Protein AF-A0A2V5NHL4-F1 (afdb_monomer_lite)

pLDDT: mean 95.33, std 2.33, range [84.38, 98.19]

Structure (mmCIF, N/CA/C/O backbone):
data_AF-A0A2V5NHL4-F1
#
_entry.id   AF-A0A2V5NHL4-F1
#
loop_
_atom_site.group_PDB
_atom_site.id
_atom_site.type_symbol
_atom_site.label_atom_id
_atom_site.label_alt_id
_atom_site.label_comp_id
_atom_site.label_asym_id
_atom_site.label_entity_id
_atom_site.label_seq_id
_atom_site.pdbx_PDB_ins_code
_atom_site.Cartn_x
_atom_site.Cartn_y
_atom_site.Cartn_z
_atom_site.occupancy
_atom_site.B_iso_or_equiv
_atom_site.auth_seq_id
_atom_site.auth_comp_id
_atom_site.auth_asym_id
_atom_site.auth_atom_id
_atom_site.pdbx_PDB_model_num
ATOM 1 N N . LEU A 1 1 ? -17.586 3.646 12.014 1.00 84.38 1 LEU A N 1
ATOM 2 C CA . LEU A 1 1 ? -16.982 2.570 11.201 1.00 84.38 1 LEU A CA 1
ATOM 3 C C . LEU A 1 1 ? -15.685 2.075 11.845 1.00 84.38 1 LEU A C 1
ATOM 5 O O . LEU A 1 1 ? -15.719 1.029 12.466 1.00 84.38 1 LEU A O 1
ATOM 9 N N . TYR A 1 2 ? -14.602 2.861 11.831 1.00 94.31 2 TYR A N 1
ATOM 10 C CA . TYR A 1 2 ? -13.276 2.446 12.325 1.00 94.31 2 TYR A CA 1
ATOM 11 C C . TYR A 1 2 ? -13.189 2.058 13.816 1.00 94.31 2 TYR A C 1
ATOM 13 O O . TYR A 1 2 ? -12.280 1.354 14.203 1.00 94.31 2 TYR A O 1
ATOM 21 N N . THR A 1 3 ? -14.127 2.465 14.674 1.00 95.31 3 THR A N 1
ATOM 22 C CA . THR A 1 3 ? -14.174 2.042 16.095 1.00 95.31 3 THR A CA 1
ATOM 23 C C . THR A 1 3 ? -15.248 0.991 16.385 1.00 95.31 3 THR A C 1
ATOM 25 O O . THR A 1 3 ? -15.493 0.645 17.536 1.00 95.31 3 THR A O 1
ATOM 28 N N . ARG A 1 4 ? -15.952 0.528 15.347 1.00 96.50 4 ARG A N 1
ATOM 29 C CA . ARG A 1 4 ? -17.074 -0.420 15.442 1.00 96.50 4 ARG A CA 1
ATOM 30 C C . ARG A 1 4 ? -16.787 -1.751 14.744 1.00 96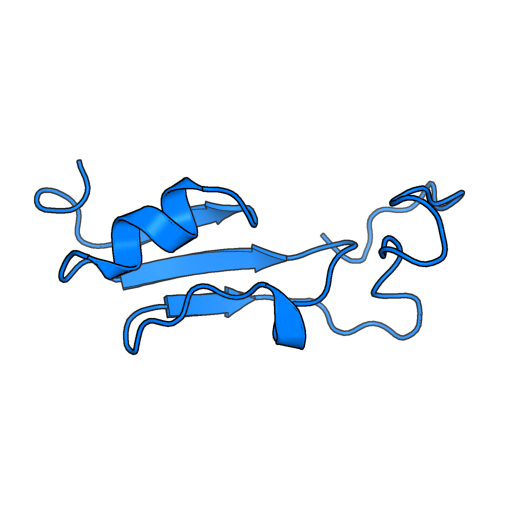.50 4 ARG A C 1
ATOM 32 O O . ARG A 1 4 ? -17.639 -2.628 14.767 1.00 96.50 4 ARG A O 1
ATOM 39 N N . SER A 1 5 ? -15.632 -1.868 14.105 1.00 96.62 5 SER A N 1
ATOM 40 C CA . SER A 1 5 ? -15.203 -3.038 13.346 1.00 96.62 5 SER A CA 1
ATOM 41 C C . SER A 1 5 ? -13.856 -3.504 13.886 1.00 96.62 5 SER A C 1
ATOM 43 O O . SER A 1 5 ? -13.063 -2.677 14.332 1.00 96.62 5 SER A O 1
ATOM 45 N N . ASP A 1 6 ? -13.591 -4.808 13.823 1.00 97.19 6 ASP A N 1
ATOM 46 C CA . ASP A 1 6 ? -12.326 -5.382 14.298 1.00 97.19 6 ASP A CA 1
ATOM 47 C C . ASP A 1 6 ? -11.186 -5.232 13.280 1.00 97.19 6 ASP A C 1
ATOM 49 O O . ASP A 1 6 ? -10.015 -5.116 13.655 1.00 97.19 6 ASP A O 1
ATOM 53 N N . VAL A 1 7 ? -11.528 -5.235 11.985 1.00 97.56 7 VAL A N 1
ATOM 54 C CA . VAL A 1 7 ? -10.578 -5.162 10.869 1.00 97.56 7 VAL A CA 1
ATOM 55 C C . VAL A 1 7 ? -11.135 -4.292 9.740 1.00 97.56 7 VAL A C 1
ATOM 57 O O . VAL A 1 7 ? -12.309 -4.395 9.387 1.00 97.56 7 VAL A O 1
ATOM 60 N N . LEU A 1 8 ? -10.274 -3.465 9.149 1.00 97.75 8 LEU A N 1
ATOM 61 C CA . LEU A 1 8 ? -10.488 -2.794 7.871 1.00 97.75 8 LEU A CA 1
ATOM 62 C C . LEU A 1 8 ? -9.602 -3.452 6.812 1.00 97.75 8 LEU A C 1
ATOM 64 O O . LEU A 1 8 ? -8.380 -3.436 6.935 1.00 97.75 8 LEU A O 1
ATOM 68 N N . VAL A 1 9 ? -10.212 -3.971 5.750 1.00 97.75 9 VAL A N 1
ATOM 69 C CA . VAL A 1 9 ? -9.494 -4.377 4.537 1.00 97.75 9 VAL A CA 1
ATOM 70 C C . VAL A 1 9 ? -9.745 -3.318 3.473 1.00 97.75 9 VAL A C 1
ATOM 72 O O . VAL A 1 9 ? -10.895 -2.985 3.194 1.00 97.75 9 VAL A O 1
ATOM 75 N N . THR A 1 10 ? -8.681 -2.751 2.914 1.00 97.31 10 THR A N 1
ATOM 76 C CA . THR A 1 10 ? -8.771 -1.648 1.949 1.00 97.31 10 THR A CA 1
ATOM 77 C C . THR A 1 10 ? -7.621 -1.708 0.950 1.00 97.31 10 THR A C 1
ATOM 79 O O . THR A 1 10 ? -6.607 -2.355 1.192 1.00 97.31 10 THR A O 1
ATOM 82 N N . ASN A 1 11 ? -7.761 -1.029 -0.184 1.00 95.94 11 ASN A N 1
ATOM 83 C CA . ASN A 1 11 ? -6.619 -0.712 -1.039 1.00 95.94 11 ASN A CA 1
ATOM 84 C C . ASN A 1 11 ? -5.768 0.415 -0.424 1.00 95.94 11 ASN A C 1
ATOM 86 O O . ASN A 1 11 ? -6.169 1.031 0.570 1.00 95.94 11 ASN A O 1
ATOM 90 N N . ASP A 1 12 ? -4.614 0.691 -1.035 1.00 94.31 12 ASP A N 1
ATOM 91 C CA . ASP A 1 12 ? -3.785 1.870 -0.750 1.00 94.31 12 ASP A CA 1
ATOM 92 C C . ASP A 1 12 ? -4.535 3.177 -1.071 1.00 94.31 12 ASP A C 1
ATOM 94 O O . ASP A 1 12 ? -4.511 3.698 -2.187 1.00 94.31 12 ASP A O 1
ATOM 98 N N . SER A 1 13 ? -5.305 3.660 -0.097 1.00 94.25 13 SER A N 1
ATOM 99 C CA . SER A 1 13 ? -6.094 4.882 -0.194 1.00 94.25 13 SER A CA 1
ATOM 100 C C . SER A 1 13 ? -6.328 5.505 1.187 1.00 94.25 13 SER A C 1
ATOM 102 O O . SER A 1 13 ? -5.981 4.942 2.228 1.00 94.25 13 SER A O 1
ATOM 104 N N . GLY A 1 14 ? -6.944 6.692 1.209 1.00 96.44 14 GLY A N 1
ATOM 105 C CA . GLY A 1 14 ? -7.188 7.486 2.421 1.00 96.44 14 GLY A CA 1
ATOM 106 C C . GLY A 1 14 ? -7.714 6.711 3.644 1.00 96.44 14 GLY A C 1
ATOM 107 O O . GLY A 1 14 ? -7.192 6.936 4.735 1.00 96.44 14 GLY A O 1
ATOM 108 N N . PRO A 1 15 ? -8.693 5.791 3.520 1.00 96.94 15 PRO A N 1
ATOM 109 C CA . PRO A 1 15 ? -9.168 4.960 4.627 1.00 96.94 15 PRO A CA 1
ATOM 110 C C . PRO A 1 15 ? -8.074 4.227 5.410 1.00 96.94 15 PRO A C 1
ATOM 112 O O . PRO A 1 15 ? -8.153 4.187 6.638 1.00 96.94 15 PRO A O 1
ATOM 115 N N . ALA A 1 16 ? -7.037 3.707 4.742 1.00 96.94 16 ALA A N 1
ATOM 116 C CA . ALA A 1 16 ? -5.917 3.049 5.419 1.00 96.94 16 ALA A CA 1
ATOM 117 C C . ALA A 1 16 ? -5.193 4.013 6.371 1.00 96.94 16 ALA A C 1
ATOM 119 O O . ALA A 1 16 ? -4.840 3.647 7.491 1.00 96.94 16 ALA A O 1
ATOM 120 N N . HIS A 1 17 ? -5.022 5.267 5.944 1.00 97.00 17 HIS A N 1
ATOM 121 C CA . HIS A 1 17 ? -4.414 6.319 6.753 1.00 97.00 17 HIS A CA 1
ATOM 122 C C . HIS A 1 17 ? -5.351 6.804 7.856 1.00 97.00 17 HIS A C 1
ATOM 124 O O . HIS A 1 17 ? -4.928 6.925 8.997 1.00 97.00 17 HIS A O 1
ATOM 130 N N . PHE A 1 18 ? -6.634 7.037 7.567 1.00 96.62 18 PHE A N 1
ATOM 131 C CA . PHE A 1 18 ? -7.590 7.476 8.590 1.00 96.62 18 PHE A CA 1
ATOM 132 C C . PHE A 1 18 ? -7.727 6.465 9.730 1.00 96.62 18 PHE A C 1
ATOM 134 O O . PHE A 1 18 ? -7.859 6.849 10.894 1.00 96.62 18 PHE A O 1
ATOM 141 N N . ALA A 1 19 ? -7.646 5.176 9.411 1.00 96.69 19 ALA A N 1
ATOM 142 C CA . ALA A 1 19 ? -7.708 4.113 10.396 1.00 96.69 19 ALA A CA 1
ATOM 143 C C . ALA A 1 19 ? -6.526 4.116 11.382 1.00 96.69 19 ALA A C 1
ATOM 145 O O . ALA A 1 19 ? -6.690 3.613 12.494 1.00 96.69 19 ALA A O 1
ATOM 146 N N . SER A 1 20 ? -5.388 4.749 11.051 1.00 95.25 20 SER A N 1
ATOM 147 C CA . SER A 1 20 ? -4.247 4.887 11.972 1.00 95.25 20 SER A CA 1
ATOM 148 C C . SER A 1 20 ? -4.581 5.688 13.233 1.00 95.25 20 SER A C 1
ATOM 150 O O . SER A 1 20 ? -3.862 5.593 14.222 1.00 95.25 20 SER A O 1
ATOM 152 N N . MET A 1 21 ? -5.665 6.471 13.214 1.00 95.38 21 MET A N 1
ATOM 153 C CA . MET A 1 21 ? -6.161 7.231 14.367 1.00 95.38 21 MET A CA 1
ATOM 154 C C . MET A 1 21 ? -7.076 6.410 15.285 1.00 95.38 21 MET A C 1
ATOM 156 O O . MET A 1 21 ? -7.676 6.953 16.211 1.00 95.38 21 MET A O 1
ATOM 160 N N . THR A 1 22 ? -7.237 5.112 15.025 1.00 96.00 22 THR A N 1
ATOM 161 C CA . THR A 1 22 ? -8.140 4.240 15.779 1.00 96.00 22 THR A CA 1
ATOM 162 C C . THR A 1 22 ? -7.476 2.902 16.118 1.00 96.00 22 THR A C 1
ATOM 164 O O . THR A 1 22 ? -6.468 2.548 15.509 1.00 96.00 22 THR A O 1
ATOM 167 N N . PRO A 1 23 ? -8.034 2.119 17.059 1.00 95.56 23 PRO A N 1
ATOM 168 C CA . PRO A 1 23 ? -7.468 0.819 17.427 1.00 95.56 23 PRO A CA 1
ATOM 169 C C . PRO A 1 23 ? -7.676 -0.304 16.398 1.00 95.56 23 PRO A C 1
ATOM 171 O O . PRO A 1 23 ? -7.206 -1.415 16.632 1.00 95.56 23 PRO A O 1
ATOM 174 N N . ILE A 1 24 ? -8.397 -0.062 15.298 1.00 97.81 24 ILE A N 1
ATOM 175 C CA . ILE A 1 24 ? -8.733 -1.104 14.320 1.00 97.81 24 ILE A CA 1
ATOM 176 C C . ILE A 1 24 ? -7.485 -1.687 13.660 1.00 97.81 24 ILE A C 1
ATOM 178 O O . ILE A 1 24 ? -6.525 -0.970 13.364 1.00 97.81 24 ILE A O 1
ATOM 182 N N . ARG A 1 25 ? -7.508 -2.994 13.390 1.00 97.88 25 ARG A N 1
ATOM 183 C CA . ARG A 1 25 ? -6.484 -3.621 12.548 1.00 97.88 25 ARG A CA 1
ATOM 184 C C . ARG A 1 25 ? -6.742 -3.267 11.093 1.00 97.88 25 ARG A C 1
ATOM 186 O O . ARG A 1 25 ? -7.880 -3.327 10.636 1.00 97.88 25 ARG A O 1
ATOM 193 N N . VAL A 1 26 ? -5.698 -2.934 10.350 1.00 97.94 26 VAL A N 1
ATOM 194 C CA . VAL A 1 26 ? -5.809 -2.586 8.932 1.00 97.94 26 VAL A CA 1
ATOM 195 C C . VAL A 1 26 ? -4.975 -3.532 8.097 1.00 97.94 26 VAL A C 1
ATOM 197 O O . VAL A 1 26 ? -3.795 -3.728 8.372 1.00 97.94 26 VAL A O 1
ATOM 200 N N . VAL A 1 27 ? -5.586 -4.073 7.049 1.00 98.19 27 VAL A N 1
ATOM 201 C CA . VAL A 1 27 ? -4.896 -4.785 5.978 1.00 98.19 27 VAL A CA 1
ATOM 202 C C . VAL A 1 27 ? -5.039 -3.959 4.707 1.00 98.19 27 VAL A C 1
ATOM 204 O O . VAL A 1 27 ? -6.143 -3.803 4.181 1.00 98.19 27 VAL A O 1
ATOM 207 N N . THR A 1 28 ? -3.921 -3.421 4.229 1.00 98.06 28 THR A N 1
ATOM 208 C CA . THR A 1 28 ? -3.874 -2.606 3.015 1.00 98.06 28 THR A CA 1
ATOM 209 C C . THR A 1 28 ? -3.301 -3.421 1.867 1.00 98.06 28 THR A C 1
ATOM 211 O O . THR A 1 28 ? -2.192 -3.941 1.973 1.00 98.06 28 THR A O 1
ATOM 214 N N . LEU A 1 29 ? -4.042 -3.515 0.767 1.00 97.62 29 LEU A N 1
ATOM 215 C CA . LEU A 1 29 ? -3.616 -4.196 -0.452 1.00 97.62 29 LEU A CA 1
ATOM 216 C C . LEU A 1 29 ? -2.896 -3.206 -1.373 1.00 97.62 29 LEU A C 1
ATOM 218 O O . LEU A 1 29 ? -3.493 -2.227 -1.834 1.00 97.62 29 LEU A O 1
ATOM 222 N N . PHE A 1 30 ? -1.620 -3.472 -1.631 1.00 97.12 30 PHE A N 1
ATOM 223 C CA . PHE A 1 30 ? -0.781 -2.737 -2.568 1.00 97.12 30 PHE A CA 1
ATOM 224 C C . PHE A 1 30 ? -0.568 -3.558 -3.831 1.00 97.12 30 PHE A C 1
ATOM 226 O O . PHE A 1 30 ? -0.281 -4.751 -3.758 1.00 97.12 30 PHE A O 1
ATOM 233 N N . GLY A 1 31 ? -0.625 -2.882 -4.977 1.00 95.56 31 GLY A N 1
ATOM 234 C CA . GLY A 1 31 ? -0.358 -3.497 -6.270 1.00 95.56 31 GLY A CA 1
ATOM 235 C C . GLY A 1 31 ? 0.772 -2.820 -7.034 1.00 95.56 31 GLY A C 1
ATOM 236 O O . GLY A 1 31 ? 1.944 -3.163 -6.850 1.00 95.56 31 GLY A O 1
ATOM 237 N N . PRO A 1 32 ? 0.438 -1.854 -7.907 1.00 95.81 32 PRO A N 1
ATOM 238 C CA . PRO A 1 32 ? 1.416 -1.208 -8.772 1.00 95.81 32 PRO A CA 1
ATOM 239 C C . PRO A 1 32 ? 2.265 -0.151 -8.048 1.00 95.81 32 PRO A C 1
ATOM 241 O O . PRO A 1 32 ? 3.226 0.331 -8.634 1.00 95.81 32 PRO A O 1
ATOM 244 N N . GLU A 1 33 ? 1.926 0.221 -6.816 1.00 94.69 33 GLU A N 1
ATOM 245 C CA . GLU A 1 33 ? 2.638 1.207 -5.993 1.00 94.69 33 GLU A CA 1
ATOM 246 C C . GLU A 1 33 ? 3.325 0.496 -4.809 1.00 94.69 33 GLU A C 1
ATOM 248 O O . GLU A 1 33 ? 2.943 -0.619 -4.446 1.00 94.69 33 GLU A O 1
ATOM 253 N N . THR A 1 34 ? 4.355 1.111 -4.216 1.00 94.75 34 THR A N 1
ATOM 254 C CA . THR A 1 34 ? 5.146 0.487 -3.140 1.00 94.75 34 THR A CA 1
ATOM 255 C C . THR A 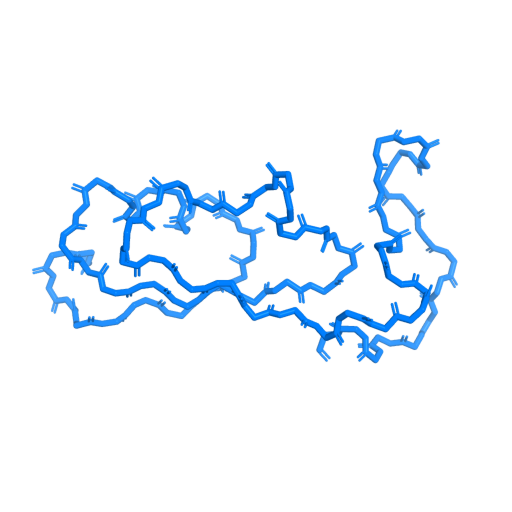1 34 ? 4.661 0.857 -1.731 1.00 94.75 34 THR A C 1
ATOM 257 O O . THR A 1 34 ? 4.517 2.044 -1.417 1.00 94.75 34 THR A O 1
ATOM 260 N N . PRO A 1 35 ? 4.512 -0.122 -0.814 1.00 96.62 35 PRO A N 1
ATOM 261 C CA . PRO A 1 35 ? 4.220 0.172 0.586 1.00 96.62 35 PRO A CA 1
ATOM 262 C C . PRO A 1 35 ? 5.397 0.835 1.312 1.00 96.62 35 PRO A C 1
ATOM 264 O O . PRO A 1 35 ? 5.187 1.463 2.346 1.00 96.62 35 PRO A O 1
ATOM 267 N N . ALA A 1 36 ? 6.625 0.744 0.784 1.00 94.62 36 ALA A N 1
ATOM 268 C CA . ALA A 1 36 ? 7.813 1.302 1.434 1.00 94.62 36 ALA A CA 1
ATOM 269 C C . ALA A 1 36 ? 7.719 2.822 1.655 1.00 94.62 36 ALA A C 1
ATOM 271 O O . ALA A 1 36 ? 8.307 3.338 2.603 1.00 94.62 36 ALA A O 1
ATOM 272 N N . LEU A 1 37 ? 6.976 3.526 0.794 1.00 93.94 37 LEU A N 1
ATOM 273 C CA . LEU A 1 37 ? 6.785 4.973 0.887 1.00 93.94 37 LEU A CA 1
ATOM 274 C C . LEU A 1 37 ? 5.379 5.364 1.361 1.00 93.94 37 LEU A C 1
ATOM 276 O O . LEU A 1 37 ? 5.238 6.351 2.081 1.00 93.94 37 LEU A O 1
ATOM 280 N N . PHE A 1 38 ? 4.351 4.610 0.962 1.00 95.38 38 PHE A N 1
ATOM 281 C CA . PHE A 1 38 ? 2.954 5.030 1.114 1.00 95.38 38 PHE A CA 1
ATOM 282 C C . PHE A 1 38 ? 2.164 4.260 2.177 1.00 95.38 38 PHE A C 1
ATOM 284 O O . PHE A 1 38 ? 1.044 4.653 2.489 1.00 95.38 38 PHE A O 1
ATOM 291 N N . ALA A 1 39 ? 2.722 3.213 2.795 1.00 96.56 39 ALA A N 1
ATOM 292 C CA . ALA A 1 39 ? 2.001 2.485 3.835 1.00 96.56 39 ALA A CA 1
ATOM 293 C C . ALA A 1 39 ? 1.583 3.391 5.006 1.00 96.56 39 ALA A C 1
ATOM 295 O O . ALA A 1 39 ? 2.333 4.252 5.481 1.00 96.56 39 ALA A O 1
ATOM 296 N N . ALA A 1 40 ? 0.367 3.161 5.506 1.00 95.94 40 ALA A N 1
ATOM 297 C CA . ALA A 1 40 ? -0.146 3.855 6.675 1.00 95.94 40 ALA A CA 1
ATOM 298 C C . ALA A 1 40 ? 0.761 3.604 7.889 1.00 95.94 40 ALA A C 1
ATOM 300 O O . ALA A 1 40 ? 1.090 2.468 8.232 1.00 95.94 40 ALA A O 1
ATOM 301 N N . ARG A 1 41 ? 1.149 4.684 8.571 1.00 93.56 41 ARG A N 1
ATOM 302 C CA . ARG A 1 41 ? 2.053 4.629 9.723 1.00 93.56 41 ARG A CA 1
ATOM 303 C C . ARG A 1 41 ? 1.274 4.283 10.989 1.00 93.56 41 ARG A C 1
ATOM 305 O O . ARG A 1 41 ? 0.939 5.160 11.777 1.00 93.56 41 ARG A O 1
ATOM 312 N N . SER A 1 42 ? 0.971 3.003 11.166 1.00 94.12 42 SER A N 1
ATOM 313 C CA . SER A 1 42 ? 0.297 2.477 12.352 1.00 94.12 42 SER A CA 1
ATOM 314 C C . SER A 1 42 ? 0.914 1.143 12.763 1.00 94.12 42 SER A C 1
ATOM 316 O O . SER A 1 42 ? 1.174 0.320 11.887 1.00 94.12 42 SER A O 1
ATOM 318 N N . PRO A 1 43 ? 1.089 0.871 14.070 1.00 95.12 43 PRO A N 1
ATOM 319 C CA . PRO A 1 43 ? 1.484 -0.459 14.535 1.00 95.12 43 PRO A CA 1
ATOM 320 C C . PRO A 1 43 ? 0.430 -1.533 14.213 1.00 95.12 43 PRO A C 1
ATOM 322 O O . PRO A 1 43 ? 0.752 -2.715 14.179 1.00 95.12 43 PRO A O 1
ATOM 325 N N . ASN A 1 44 ? -0.817 -1.126 13.951 1.00 95.94 44 ASN A N 1
ATOM 326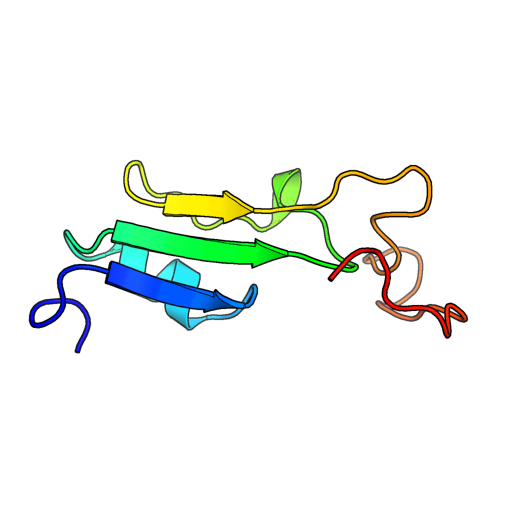 C CA . ASN A 1 44 ? -1.928 -2.022 13.629 1.00 95.94 44 ASN A CA 1
ATOM 327 C C . ASN A 1 44 ? -2.165 -2.165 12.115 1.00 95.94 44 ASN A C 1
ATOM 329 O O . ASN A 1 44 ? -3.156 -2.780 11.716 1.00 95.94 44 ASN A O 1
ATOM 333 N N . ALA A 1 45 ? -1.307 -1.575 11.276 1.00 97.25 45 ALA A N 1
ATOM 334 C CA . ALA A 1 45 ? -1.406 -1.665 9.824 1.00 97.25 45 ALA A CA 1
ATOM 335 C C . ALA A 1 45 ? -0.462 -2.735 9.271 1.00 97.25 45 ALA A C 1
ATOM 337 O O . ALA A 1 45 ? 0.722 -2.780 9.591 1.00 97.25 45 ALA A O 1
ATOM 338 N N . THR A 1 46 ? -0.992 -3.585 8.399 1.00 97.94 46 THR A N 1
ATOM 339 C CA . THR A 1 46 ? -0.241 -4.567 7.620 1.00 97.94 46 THR A CA 1
ATOM 340 C C . THR A 1 46 ? -0.442 -4.266 6.144 1.00 97.94 46 THR A C 1
ATOM 342 O O . THR A 1 46 ? -1.571 -4.254 5.657 1.00 97.94 46 THR A O 1
ATOM 345 N N . ALA A 1 47 ? 0.651 -4.018 5.429 1.00 97.44 47 ALA A N 1
ATOM 346 C CA . ALA A 1 47 ? 0.628 -3.869 3.982 1.00 97.44 47 ALA A CA 1
ATOM 347 C C . ALA A 1 47 ? 0.904 -5.226 3.327 1.00 97.44 47 ALA A C 1
ATOM 349 O O . ALA A 1 47 ? 1.931 -5.848 3.598 1.00 97.44 47 ALA A O 1
ATOM 350 N N . LEU A 1 48 ? -0.003 -5.674 2.465 1.00 97.44 48 LEU A N 1
ATOM 351 C CA . LEU A 1 48 ? 0.211 -6.822 1.594 1.00 97.44 48 LEU A CA 1
ATOM 352 C C . LEU A 1 48 ? 0.632 -6.314 0.224 1.00 97.44 48 LEU A C 1
ATOM 354 O O . LEU A 1 48 ? -0.041 -5.469 -0.361 1.00 97.44 48 LEU A O 1
ATOM 358 N N . TRP A 1 49 ? 1.754 -6.825 -0.267 1.00 97.06 49 TRP A N 1
ATOM 359 C CA . TRP A 1 49 ? 2.328 -6.437 -1.545 1.00 97.06 49 TRP A CA 1
ATOM 360 C C . TRP A 1 49 ? 3.051 -7.629 -2.159 1.00 97.06 49 TRP A C 1
ATOM 362 O O . TRP A 1 49 ? 3.841 -8.284 -1.480 1.00 97.06 49 TRP A O 1
ATOM 372 N N . ALA A 1 50 ? 2.792 -7.905 -3.438 1.00 96.19 50 ALA A N 1
ATOM 373 C CA . ALA A 1 50 ? 3.341 -9.081 -4.113 1.00 96.19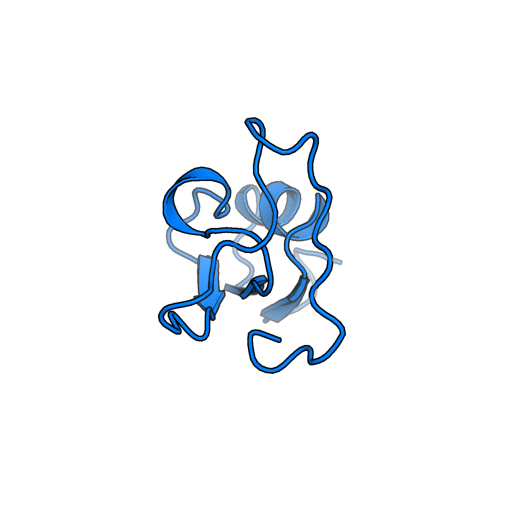 50 ALA A CA 1
ATOM 374 C C . ALA A 1 50 ? 4.872 -9.040 -4.269 1.00 96.19 50 ALA A C 1
ATOM 376 O O . ALA A 1 50 ? 5.502 -10.085 -4.405 1.00 96.19 50 ALA A O 1
ATOM 377 N N . GLY A 1 51 ? 5.478 -7.848 -4.280 1.00 94.12 51 GLY A N 1
ATOM 378 C CA . GLY A 1 51 ? 6.934 -7.688 -4.339 1.00 94.12 51 GLY A CA 1
ATOM 379 C C . GLY A 1 51 ? 7.614 -8.296 -5.564 1.00 94.12 51 GLY A C 1
ATOM 380 O O . GLY A 1 51 ? 8.787 -8.658 -5.507 1.00 94.12 51 GLY A O 1
ATOM 381 N N . ILE A 1 52 ? 6.883 -8.432 -6.671 1.00 95.56 52 ILE A N 1
ATOM 382 C CA . ILE A 1 52 ? 7.408 -8.996 -7.916 1.00 95.56 52 ILE A CA 1
ATOM 383 C C . ILE A 1 52 ? 8.363 -8.023 -8.613 1.00 95.56 52 ILE A C 1
ATOM 385 O O . ILE A 1 52 ? 8.232 -6.809 -8.483 1.00 95.56 52 ILE A O 1
ATOM 389 N N . ALA A 1 53 ? 9.278 -8.557 -9.427 1.00 94.44 53 ALA A N 1
ATOM 390 C CA . ALA A 1 53 ? 10.364 -7.793 -10.049 1.00 94.44 53 ALA A CA 1
ATOM 391 C C . ALA A 1 53 ? 9.917 -6.575 -10.883 1.00 94.44 53 ALA A C 1
ATOM 393 O O . ALA A 1 53 ? 10.675 -5.621 -11.020 1.00 94.44 53 ALA A O 1
ATOM 394 N N . CYS A 1 54 ? 8.706 -6.592 -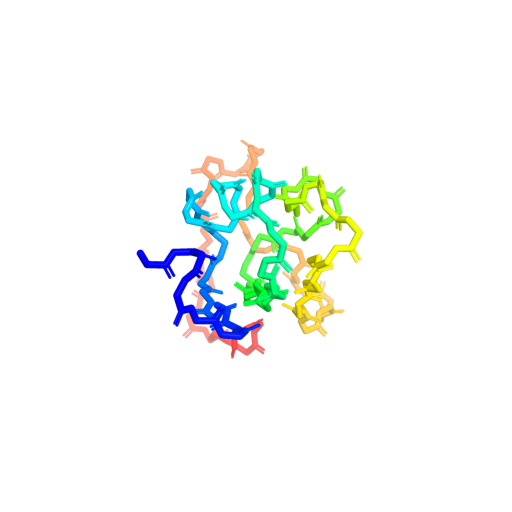11.450 1.00 92.88 54 CYS A N 1
ATOM 395 C CA . CYS A 1 54 ? 8.184 -5.470 -12.233 1.00 92.88 54 CYS A CA 1
ATOM 396 C C . CYS A 1 54 ? 7.454 -4.397 -11.401 1.00 92.88 54 CYS A C 1
ATOM 398 O O . CYS A 1 54 ? 7.012 -3.409 -11.980 1.00 92.88 54 CYS A O 1
ATOM 400 N N . SER A 1 55 ? 7.284 -4.588 -10.086 1.00 94.38 55 SER A N 1
ATOM 401 C CA . SER A 1 55 ? 6.602 -3.652 -9.179 1.00 94.38 55 SER A CA 1
ATOM 402 C C . SER A 1 55 ? 7.627 -2.888 -8.321 1.00 94.38 55 SER A C 1
ATOM 404 O O . SER A 1 55 ? 8.591 -3.503 -7.860 1.00 94.38 55 SER A O 1
ATOM 406 N N . PRO A 1 56 ? 7.454 -1.575 -8.061 1.00 95.38 56 PRO A N 1
ATOM 407 C CA . PRO A 1 56 ? 6.298 -0.735 -8.394 1.00 95.38 56 PRO A CA 1
ATOM 408 C C . PRO A 1 56 ? 6.222 -0.338 -9.878 1.00 95.38 56 PRO A C 1
ATOM 410 O O . PRO A 1 56 ? 7.170 0.191 -10.459 1.00 95.38 56 PRO A O 1
ATOM 413 N N . CYS A 1 57 ? 5.051 -0.567 -10.476 1.00 95.06 57 CYS A N 1
ATOM 414 C CA . CYS A 1 57 ? 4.721 -0.254 -11.867 1.00 95.06 57 CYS A CA 1
ATOM 415 C C . CYS A 1 57 ? 4.387 1.234 -12.077 1.00 95.06 57 CYS A C 1
ATOM 417 O O . CYS A 1 57 ? 4.562 1.752 -13.181 1.00 95.06 57 CYS A O 1
ATOM 419 N N . VAL A 1 58 ? 3.862 1.908 -11.050 1.00 94.38 58 VAL A N 1
ATOM 420 C CA . VAL A 1 58 ? 3.544 3.343 -11.048 1.00 94.38 58 VAL A CA 1
ATOM 421 C C . VAL A 1 58 ? 4.373 4.035 -9.974 1.00 94.38 58 VAL A C 1
ATOM 423 O O . VAL A 1 58 ? 4.630 3.451 -8.929 1.00 94.38 58 VAL A O 1
ATOM 426 N N . ASN A 1 59 ? 4.848 5.246 -10.259 1.00 93.19 59 ASN A N 1
ATOM 427 C CA . ASN A 1 59 ? 5.568 6.095 -9.312 1.00 93.19 59 ASN A CA 1
ATOM 428 C C . ASN A 1 59 ? 5.600 7.552 -9.821 1.00 93.19 59 ASN A C 1
ATOM 430 O O . ASN A 1 59 ? 5.093 7.875 -10.897 1.00 93.19 59 ASN A O 1
ATOM 434 N N . ALA A 1 60 ? 6.204 8.461 -9.053 1.00 93.06 60 ALA A N 1
ATOM 435 C CA . ALA A 1 60 ? 6.302 9.871 -9.434 1.00 93.06 60 ALA A CA 1
ATOM 436 C C . ALA A 1 60 ? 7.102 10.109 -10.734 1.00 93.06 60 ALA A C 1
ATOM 438 O O . ALA A 1 60 ? 6.766 11.015 -11.489 1.00 93.06 60 ALA A O 1
ATOM 439 N N . TYR A 1 61 ? 8.116 9.289 -11.030 1.00 93.75 61 TYR A N 1
ATOM 440 C CA . TYR A 1 61 ? 8.975 9.463 -12.209 1.00 93.75 61 TYR A CA 1
ATOM 441 C C . TYR A 1 61 ? 8.272 9.115 -13.525 1.00 93.75 61 TYR A C 1
ATOM 443 O O . TYR A 1 61 ? 8.675 9.605 -14.577 1.00 93.75 61 TYR A O 1
ATOM 451 N N . ASN A 1 62 ? 7.214 8.297 -13.479 1.00 95.38 62 ASN A N 1
ATOM 452 C CA . ASN A 1 62 ? 6.402 7.948 -14.646 1.00 95.38 62 ASN A CA 1
ATOM 453 C C . ASN A 1 62 ? 5.002 8.584 -14.635 1.00 95.38 62 ASN A C 1
ATOM 455 O O . ASN A 1 62 ? 4.103 8.089 -15.313 1.00 95.38 62 ASN A O 1
ATOM 459 N N . ASN A 1 63 ? 4.796 9.665 -13.867 1.00 95.62 63 ASN A N 1
ATOM 460 C CA . ASN A 1 63 ? 3.491 10.323 -13.698 1.00 95.62 63 ASN A CA 1
ATOM 461 C C . ASN A 1 63 ? 2.364 9.351 -13.314 1.00 95.62 63 ASN A C 1
ATOM 463 O O . ASN A 1 63 ? 1.208 9.535 -13.695 1.00 95.62 63 ASN A O 1
ATOM 467 N N . ARG A 1 64 ? 2.707 8.306 -12.554 1.00 93.31 64 ARG A N 1
ATOM 468 C CA . ARG A 1 64 ? 1.808 7.220 -12.157 1.00 93.31 64 ARG A CA 1
ATOM 469 C C . ARG A 1 64 ? 1.154 6.493 -13.342 1.00 93.31 64 ARG A C 1
ATOM 471 O O . ARG A 1 64 ? 0.015 6.041 -13.241 1.00 93.31 64 ARG A O 1
ATOM 478 N N . GLN A 1 65 ? 1.864 6.367 -14.461 1.00 94.94 65 GLN A N 1
ATOM 479 C CA . GLN A 1 65 ? 1.400 5.656 -15.653 1.00 94.94 65 GLN A CA 1
ATOM 480 C C . GLN A 1 65 ? 2.233 4.400 -15.902 1.00 94.94 65 GLN A C 1
ATOM 482 O O . GLN A 1 65 ? 3.456 4.409 -15.793 1.00 94.94 65 GLN A O 1
ATOM 487 N N . SER A 1 66 ? 1.568 3.311 -16.284 1.00 93.88 66 SER A N 1
ATOM 488 C CA . SER A 1 66 ? 2.214 2.055 -16.663 1.00 93.88 66 SER A CA 1
ATOM 489 C C . SER A 1 66 ? 1.577 1.501 -17.932 1.00 93.88 66 SER A C 1
ATOM 491 O O . SER A 1 66 ? 0.361 1.562 -18.097 1.00 93.88 66 SER A O 1
ATOM 493 N N . VAL A 1 67 ? 2.392 0.920 -18.814 1.00 94.69 67 VAL A N 1
ATOM 494 C CA . VAL A 1 67 ? 1.917 0.184 -20.002 1.00 94.69 67 VAL A CA 1
ATOM 495 C C . VAL A 1 67 ? 1.494 -1.252 -19.676 1.00 94.69 67 VAL A C 1
ATOM 497 O O . VAL A 1 67 ? 1.021 -1.973 -20.556 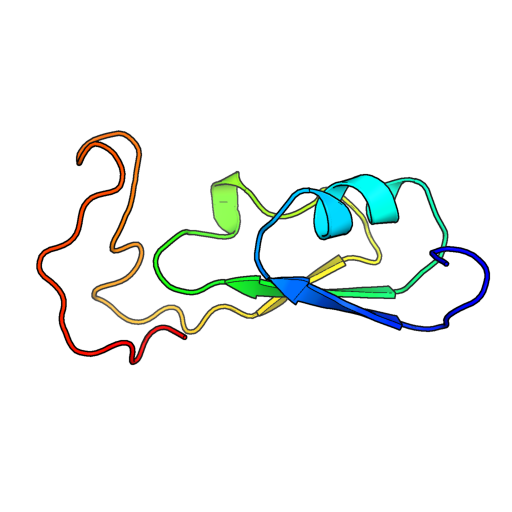1.00 94.69 67 VAL A O 1
ATOM 500 N N . CYS A 1 68 ? 1.694 -1.690 -18.428 1.00 94.06 68 CYS A N 1
ATOM 501 C CA . CYS A 1 68 ? 1.384 -3.041 -17.989 1.00 94.06 68 CYS A CA 1
ATOM 502 C C . CYS A 1 68 ? -0.113 -3.347 -18.155 1.00 94.06 68 CYS A C 1
ATOM 504 O O . CYS A 1 68 ? -0.966 -2.602 -17.679 1.00 94.06 68 CYS A O 1
ATOM 506 N N . ARG A 1 69 ? -0.429 -4.467 -18.816 1.00 94.69 69 ARG A N 1
ATOM 507 C CA . ARG A 1 69 ? -1.805 -4.969 -19.001 1.00 94.69 69 ARG A CA 1
ATOM 508 C C . ARG A 1 69 ? -2.104 -6.238 -18.205 1.00 94.69 69 ARG A C 1
ATOM 510 O O . ARG A 1 69 ? -3.209 -6.757 -18.296 1.00 94.69 69 ARG A O 1
ATOM 517 N N . ASN A 1 70 ? -1.122 -6.746 -17.461 1.00 94.88 70 ASN A N 1
ATOM 518 C CA . ASN A 1 70 ? -1.249 -7.957 -16.662 1.00 94.88 70 ASN A CA 1
ATOM 519 C C . ASN A 1 70 ? -1.025 -7.622 -15.184 1.00 94.88 70 ASN A C 1
ATOM 521 O O . ASN A 1 70 ? 0.099 -7.382 -14.747 1.00 94.88 70 ASN A O 1
ATOM 525 N N . ASN A 1 71 ? -2.106 -7.570 -14.415 1.00 91.25 71 ASN A N 1
ATOM 526 C CA . ASN A 1 71 ? -2.141 -7.047 -13.052 1.00 91.25 71 ASN A CA 1
ATOM 527 C C . ASN A 1 71 ? -1.671 -8.051 -11.984 1.00 91.25 71 ASN A C 1
ATOM 529 O O . ASN A 1 71 ? -2.185 -8.020 -10.878 1.00 91.25 71 ASN A O 1
ATOM 533 N N . LEU A 1 72 ? -0.656 -8.879 -12.266 1.00 94.56 72 LEU A N 1
ATOM 534 C CA . LEU A 1 72 ? -0.120 -9.891 -11.332 1.00 94.56 72 LEU A CA 1
ATOM 535 C C . LEU A 1 72 ? 0.383 -9.329 -9.991 1.00 94.56 72 LEU A C 1
ATOM 537 O O . LEU A 1 72 ? 0.605 -10.085 -9.053 1.00 94.56 72 LEU A O 1
ATOM 541 N N . CYS A 1 73 ? 0.646 -8.022 -9.919 1.00 93.19 73 CYS A N 1
ATOM 542 C CA . CYS A 1 73 ? 1.051 -7.366 -8.678 1.00 93.19 73 CYS A CA 1
ATOM 543 C C . CYS A 1 73 ? -0.115 -7.107 -7.710 1.00 93.19 73 CYS A C 1
ATOM 545 O O . CYS A 1 73 ? 0.171 -6.755 -6.571 1.00 93.19 73 CYS A O 1
ATOM 547 N N . MET A 1 74 ? -1.370 -7.262 -8.154 1.00 85.12 74 MET A N 1
ATOM 548 C CA . MET A 1 74 ? -2.607 -7.106 -7.374 1.00 85.12 74 MET A CA 1
ATOM 549 C C . MET A 1 74 ? -3.248 -8.452 -7.058 1.00 85.12 74 MET A C 1
ATOM 551 O O . MET A 1 74 ? -3.337 -9.286 -7.986 1.00 85.12 74 MET A O 1
#

Foldseek 3Di:
DLAPDQEDEEELDDVQQVSLVHPHAYEYEDFLADCVPRGHPHPRYDYDWPPDPCHVQADVVVVGDHPDPDRPRD

Secondary structure (DSSP, 8-state):
-TTT-SEEEEESSHHHHHGGGSS-EEEEEESSS-HHHHS---TTEEEEE---TT-----GGGTT-------TT-

Radius of gyration: 13.32 Å; chains: 1; bounding box: 27×20×37 Å

Sequence (74 aa):
LYTRSDVLVTNDSGPAHFASMTPIRVVTLFGPETPALFAARSPNATALWAGIACSPCVNAYNNRQSVCRNNLCM